Protein AF-A0A8S2YMV8-F1 (afdb_monomer_lite)

Structure (mmCIF, N/CA/C/O backbone):
data_AF-A0A8S2YMV8-F1
#
_entry.id   AF-A0A8S2YMV8-F1
#
loop_
_atom_site.group_PDB
_atom_site.id
_atom_site.type_symbol
_atom_site.label_atom_id
_atom_site.label_alt_id
_atom_site.label_comp_id
_atom_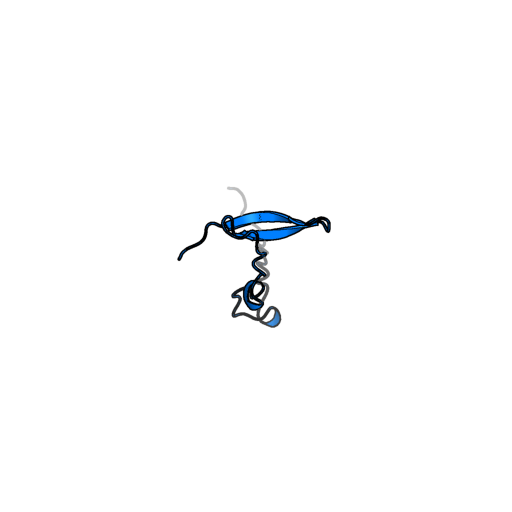site.label_asym_id
_atom_site.label_entity_id
_atom_site.label_seq_id
_atom_site.pdbx_PDB_ins_code
_atom_site.Cartn_x
_atom_site.Cartn_y
_atom_site.Cartn_z
_atom_site.occupancy
_atom_site.B_iso_or_equiv
_atom_site.auth_seq_id
_atom_site.auth_comp_id
_atom_site.auth_asym_id
_atom_site.auth_atom_id
_atom_site.pdbx_PDB_model_num
ATOM 1 N N . LYS A 1 1 ? -15.467 -3.846 -14.368 1.00 78.25 1 LYS A N 1
ATOM 2 C CA . LYS A 1 1 ? -15.784 -2.433 -14.032 1.00 78.25 1 LYS A CA 1
ATOM 3 C C . LYS A 1 1 ? -14.679 -1.879 -13.142 1.00 78.25 1 LYS A C 1
ATOM 5 O O . LYS A 1 1 ? -14.469 -2.486 -12.086 1.00 78.25 1 LYS A O 1
ATOM 10 N N . PRO A 1 2 ? -14.015 -0.780 -13.538 1.00 79.12 2 PRO A N 1
ATOM 11 C CA . PRO A 1 2 ? -13.038 -0.099 -12.691 1.00 79.12 2 PRO A CA 1
ATOM 12 C C . PRO A 1 2 ? -13.672 0.291 -11.351 1.00 79.12 2 PRO A C 1
ATOM 14 O O . PRO A 1 2 ? -14.901 0.328 -11.211 1.00 79.12 2 PRO A O 1
ATOM 17 N N . CYS A 1 3 ? -12.836 0.489 -10.342 1.00 82.25 3 CYS A N 1
ATOM 18 C CA . CYS A 1 3 ? -13.273 0.770 -8.985 1.00 82.25 3 CYS A CA 1
ATOM 19 C C . CYS A 1 3 ? -12.409 1.861 -8.378 1.00 82.25 3 CYS A C 1
ATOM 21 O O . CYS A 1 3 ? -11.187 1.771 -8.447 1.00 82.25 3 CYS A O 1
ATOM 23 N N . THR A 1 4 ? -13.054 2.850 -7.772 1.00 87.94 4 THR A N 1
ATOM 24 C CA . THR A 1 4 ? -12.379 3.894 -7.005 1.00 87.94 4 THR A CA 1
ATOM 25 C C . THR A 1 4 ? -11.959 3.333 -5.647 1.00 87.94 4 THR A C 1
ATOM 27 O O . THR A 1 4 ? -12.703 2.563 -5.027 1.00 87.94 4 THR A O 1
ATOM 30 N N . ILE A 1 5 ? -10.749 3.683 -5.213 1.00 89.88 5 ILE A N 1
ATOM 31 C CA . ILE A 1 5 ? -10.119 3.184 -3.988 1.00 89.88 5 ILE A CA 1
ATOM 32 C C . ILE A 1 5 ? -9.865 4.367 -3.056 1.00 89.88 5 ILE A C 1
ATOM 34 O O . ILE A 1 5 ? -9.325 5.382 -3.488 1.00 89.88 5 ILE A O 1
ATOM 38 N N . GLU A 1 6 ? -10.216 4.204 -1.784 1.00 88.81 6 GLU A N 1
ATOM 39 C CA . GLU A 1 6 ? -9.890 5.136 -0.704 1.00 88.81 6 GLU A CA 1
ATOM 40 C C . GLU A 1 6 ? -8.972 4.458 0.320 1.00 88.81 6 GLU A C 1
ATOM 42 O O . GLU A 1 6 ? -9.051 3.245 0.539 1.00 88.81 6 GLU A O 1
ATOM 47 N N . TRP A 1 7 ? -8.108 5.244 0.961 1.00 87.75 7 TRP A N 1
ATOM 48 C CA . TRP A 1 7 ? -7.250 4.784 2.052 1.00 87.75 7 TRP A CA 1
ATOM 49 C C . TRP A 1 7 ? -7.943 5.024 3.390 1.00 87.75 7 TRP A C 1
ATOM 51 O O . TRP A 1 7 ? -8.393 6.137 3.661 1.00 87.75 7 TRP A O 1
ATOM 61 N N . ARG A 1 8 ? -8.036 3.988 4.226 1.00 88.19 8 ARG A N 1
ATOM 62 C CA . ARG A 1 8 ? -8.573 4.082 5.590 1.00 88.19 8 ARG A CA 1
ATOM 63 C C . ARG A 1 8 ? -7.670 3.336 6.565 1.00 88.19 8 ARG A C 1
ATOM 65 O O . ARG A 1 8 ? -6.935 2.437 6.164 1.00 88.19 8 ARG A O 1
ATOM 7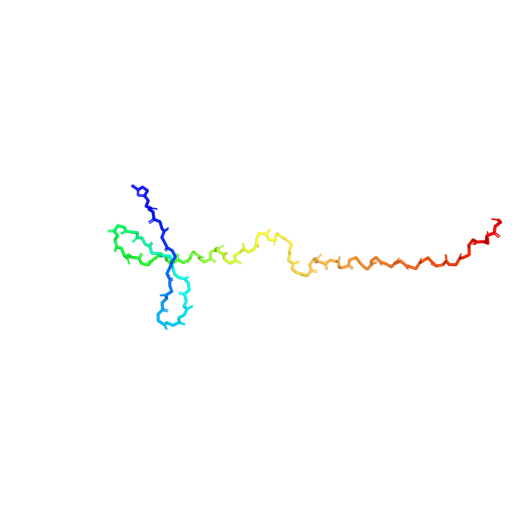2 N N . TYR A 1 9 ? -7.746 3.718 7.834 1.00 89.81 9 TYR A N 1
ATOM 73 C CA . TYR A 1 9 ? -7.053 3.035 8.921 1.00 89.81 9 TYR A CA 1
ATOM 74 C C . TYR A 1 9 ? -7.990 2.024 9.582 1.00 89.81 9 TYR A C 1
ATOM 76 O O . TYR A 1 9 ? -9.167 2.321 9.802 1.00 89.81 9 TYR A O 1
ATOM 84 N N . THR A 1 10 ? -7.481 0.833 9.881 1.00 87.62 10 THR A N 1
ATOM 85 C CA . THR A 1 10 ? -8.174 -0.133 10.744 1.00 87.62 10 THR A CA 1
ATOM 86 C C . THR A 1 10 ? -7.997 0.243 12.217 1.00 87.62 10 THR A C 1
ATOM 88 O O . THR A 1 10 ? -7.165 1.082 12.560 1.00 87.62 10 THR A O 1
ATOM 91 N N . ALA A 1 11 ? -8.769 -0.385 13.108 1.00 89.50 11 ALA A N 1
ATOM 92 C CA . ALA A 1 11 ? -8.647 -0.171 14.555 1.00 89.50 11 ALA A CA 1
ATOM 93 C C . ALA A 1 11 ? -7.256 -0.547 15.109 1.00 89.50 11 ALA A C 1
ATOM 95 O O . ALA A 1 11 ? -6.835 -0.011 16.127 1.00 89.50 11 ALA A O 1
ATOM 96 N N . GLU A 1 12 ? -6.535 -1.423 14.410 1.00 87.56 12 GLU A N 1
ATOM 97 C CA . GLU A 1 12 ? -5.165 -1.845 14.730 1.00 87.56 12 GLU A CA 1
ATOM 98 C C . GLU A 1 12 ? -4.101 -0.858 14.204 1.00 87.56 12 GLU A C 1
ATOM 100 O O . GLU A 1 12 ? -2.913 -1.031 14.454 1.00 87.56 12 GLU A O 1
ATOM 105 N N . GLY A 1 13 ? -4.519 0.202 13.498 1.00 88.81 13 GLY A N 1
ATOM 106 C CA . GLY A 1 13 ? -3.637 1.238 12.957 1.00 88.81 13 GLY A CA 1
ATOM 107 C C . GLY A 1 13 ? -3.063 0.933 11.571 1.00 88.81 13 GLY A C 1
ATOM 108 O O . GLY A 1 13 ? -2.216 1.680 11.083 1.00 88.81 13 GLY A O 1
ATOM 109 N N . GLU A 1 14 ? -3.521 -0.125 10.899 1.00 86.19 14 GLU A N 1
ATOM 110 C CA . GLU A 1 14 ? -3.011 -0.497 9.578 1.00 86.19 14 GLU A CA 1
ATOM 111 C C . GLU A 1 14 ? -3.677 0.295 8.440 1.00 86.19 14 GLU A C 1
ATOM 113 O O . GLU A 1 14 ? -4.896 0.483 8.404 1.00 86.19 14 GLU A O 1
ATOM 118 N N . LEU A 1 15 ? -2.870 0.723 7.460 1.00 86.88 15 LEU A N 1
ATOM 119 C CA . LEU A 1 15 ? -3.326 1.398 6.240 1.00 86.88 15 LEU A CA 1
ATOM 120 C C . LEU A 1 15 ? -3.863 0.393 5.221 1.00 86.88 15 LEU A C 1
ATOM 122 O O . LEU A 1 15 ? -3.097 -0.273 4.513 1.00 86.88 15 LEU A O 1
ATOM 126 N N . VAL A 1 16 ? -5.187 0.346 5.094 1.00 88.19 16 VAL A N 1
ATOM 127 C CA . VAL A 1 16 ? -5.894 -0.551 4.179 1.00 88.19 16 VAL A CA 1
ATOM 128 C C . VAL A 1 16 ? -6.571 0.206 3.039 1.00 88.19 16 VAL A C 1
ATOM 130 O O . VAL A 1 16 ? -7.051 1.333 3.179 1.00 88.19 16 VAL A O 1
ATOM 133 N N . ARG A 1 17 ? -6.619 -0.444 1.873 1.00 89.81 17 ARG A N 1
ATOM 134 C CA . ARG A 1 17 ? -7.303 0.057 0.676 1.00 89.81 17 ARG A CA 1
ATOM 135 C C . ARG A 1 17 ? -8.733 -0.453 0.668 1.00 89.81 17 ARG A C 1
ATOM 137 O O . ARG A 1 17 ? -8.947 -1.666 0.670 1.00 89.81 17 ARG A O 1
ATOM 144 N N . VAL A 1 18 ? -9.703 0.451 0.606 1.00 88.12 18 VAL A N 1
ATOM 145 C CA . VAL A 1 18 ? -11.126 0.105 0.642 1.00 88.12 18 VAL A CA 1
ATOM 146 C C . VAL A 1 18 ? -11.794 0.511 -0.666 1.00 88.12 18 VAL A C 1
ATOM 148 O O . VAL A 1 18 ? -11.618 1.624 -1.159 1.00 88.12 18 VAL A O 1
ATOM 151 N N . SER A 1 19 ? -12.570 -0.408 -1.248 1.00 87.75 19 SER A N 1
ATOM 152 C CA . SER A 1 19 ? -13.400 -0.100 -2.420 1.00 87.75 19 SER A CA 1
ATOM 153 C C . SER A 1 19 ? -14.601 0.771 -2.036 1.00 87.75 19 SER A C 1
ATOM 155 O O . SER A 1 19 ? -15.357 0.403 -1.136 1.00 87.75 19 SER A O 1
ATOM 157 N N . THR A 1 20 ? -14.847 1.865 -2.760 1.00 84.50 20 THR A N 1
ATOM 158 C CA . THR A 1 20 ? -15.974 2.770 -2.453 1.00 84.50 20 THR A CA 1
ATOM 159 C C . THR A 1 20 ? -17.341 2.124 -2.683 1.00 84.50 20 THR A C 1
ATOM 161 O O . THR A 1 20 ? -18.272 2.366 -1.925 1.00 84.50 20 THR A O 1
ATOM 164 N N . ARG A 1 21 ? -17.474 1.253 -3.697 1.00 84.81 21 ARG A N 1
ATOM 165 C CA . ARG A 1 21 ? -18.773 0.641 -4.044 1.00 84.81 21 ARG A CA 1
ATOM 166 C C . ARG A 1 21 ? -19.224 -0.485 -3.117 1.00 84.81 21 ARG A C 1
ATOM 168 O O . ARG A 1 21 ? -20.410 -0.776 -3.059 1.00 84.81 21 ARG A O 1
ATOM 175 N N . SER A 1 22 ? -18.281 -1.203 -2.509 1.00 82.62 22 SER A N 1
ATOM 176 C CA . SER A 1 22 ? -18.555 -2.491 -1.851 1.00 82.62 22 SER A CA 1
ATOM 177 C C . SER A 1 22 ? -17.966 -2.601 -0.451 1.00 82.62 22 SER A C 1
ATOM 179 O O . SER A 1 22 ? -18.192 -3.612 0.205 1.00 82.62 22 SER A O 1
ATOM 181 N N . GLY A 1 23 ? -17.174 -1.620 -0.004 1.00 81.06 23 GLY A N 1
ATOM 182 C CA . GLY A 1 23 ? -16.574 -1.611 1.333 1.00 81.06 23 GLY A CA 1
ATOM 183 C C . GLY A 1 23 ? -15.573 -2.741 1.598 1.00 81.06 23 GLY A C 1
ATOM 184 O O . GLY A 1 23 ? -15.059 -2.857 2.703 1.00 81.06 23 GLY A O 1
ATOM 185 N N . ARG A 1 24 ? -15.273 -3.585 0.602 1.00 86.88 24 ARG A N 1
ATOM 186 C CA . ARG A 1 24 ? -14.315 -4.687 0.734 1.00 86.88 24 ARG A CA 1
ATOM 187 C C . ARG A 1 24 ? -12.891 -4.147 0.856 1.00 86.88 24 ARG A C 1
ATOM 189 O O . ARG A 1 24 ? -12.520 -3.227 0.117 1.00 86.88 24 ARG A O 1
ATOM 196 N N . ILE A 1 25 ? -12.119 -4.762 1.751 1.00 87.94 25 ILE A N 1
ATOM 197 C CA . ILE A 1 25 ? -10.686 -4.517 1.937 1.00 87.94 25 ILE A CA 1
ATOM 198 C C . ILE A 1 25 ? -9.929 -5.215 0.805 1.00 87.94 25 ILE A C 1
ATOM 200 O O . ILE A 1 25 ? -10.111 -6.409 0.571 1.00 87.94 25 ILE A O 1
ATOM 204 N N . ILE A 1 26 ? -9.106 -4.459 0.082 1.00 86.50 26 ILE A N 1
ATOM 205 C CA . ILE A 1 26 ? -8.273 -4.966 -1.010 1.00 86.50 26 ILE A CA 1
ATOM 206 C C . ILE A 1 26 ? -6.869 -5.224 -0.442 1.00 86.50 26 ILE A C 1
ATOM 208 O O . ILE A 1 26 ? -6.122 -4.254 -0.246 1.00 86.50 26 ILE A O 1
ATOM 212 N N . PRO A 1 27 ? -6.481 -6.491 -0.191 1.00 84.25 27 PRO A N 1
ATOM 213 C CA . PRO A 1 27 ? -5.170 -6.806 0.371 1.00 84.25 27 PRO A CA 1
ATOM 214 C C . PRO A 1 27 ? -4.053 -6.330 -0.561 1.00 84.25 27 PRO A C 1
ATOM 216 O O . PRO A 1 27 ? -4.242 -6.217 -1.778 1.00 84.25 27 PRO A O 1
ATOM 219 N N . LYS A 1 28 ? -2.887 -6.000 0.000 1.00 83.06 28 LYS A N 1
ATOM 220 C CA . LYS A 1 28 ? -1.680 -5.769 -0.805 1.00 83.06 28 LYS A CA 1
ATOM 221 C C . LYS A 1 28 ? -1.262 -7.103 -1.427 1.00 83.06 28 LYS A C 1
A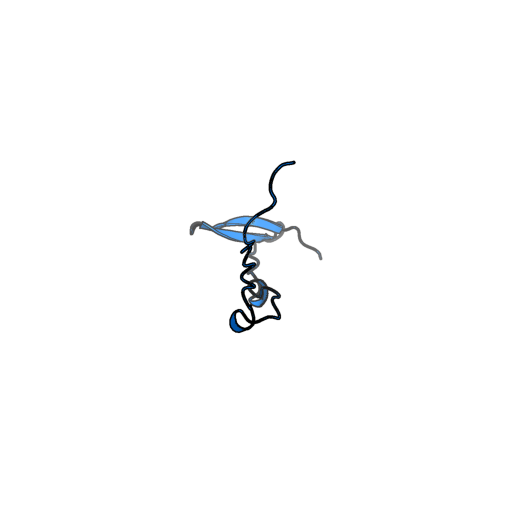TOM 223 O O . LYS A 1 28 ? -1.391 -8.146 -0.791 1.00 83.06 28 LYS A O 1
ATOM 228 N N . SER A 1 29 ? -0.833 -7.084 -2.685 1.00 80.12 29 SER A N 1
ATOM 229 C CA . SER A 1 29 ? -0.273 -8.285 -3.302 1.00 80.12 29 SER A CA 1
ATOM 230 C C . SER A 1 29 ? 1.064 -8.622 -2.632 1.00 80.12 29 SER A C 1
ATOM 232 O O . SER A 1 29 ? 1.772 -7.700 -2.232 1.00 80.12 29 SER A O 1
ATOM 234 N N . PRO A 1 30 ? 1.445 -9.906 -2.538 1.00 76.94 30 PRO A N 1
ATOM 235 C CA . PRO A 1 30 ? 2.731 -10.309 -1.960 1.00 76.94 30 PRO A CA 1
ATOM 236 C C . PRO A 1 30 ? 3.933 -9.717 -2.716 1.00 76.94 30 PRO A C 1
ATOM 238 O O . PRO A 1 30 ? 4.965 -9.437 -2.127 1.00 76.94 30 PRO A O 1
ATOM 241 N N . THR A 1 31 ? 3.766 -9.428 -4.006 1.00 72.56 31 THR A N 1
ATOM 242 C CA . THR A 1 31 ? 4.769 -8.770 -4.855 1.00 72.56 31 THR A CA 1
ATOM 243 C C . THR A 1 31 ? 4.924 -7.267 -4.595 1.00 72.56 31 THR A C 1
ATOM 245 O O . THR A 1 31 ? 5.797 -6.630 -5.167 1.00 72.56 31 THR A O 1
ATOM 248 N N . TRP A 1 32 ? 4.082 -6.654 -3.754 1.00 70.19 32 TRP A N 1
ATOM 249 C CA . TRP A 1 32 ? 4.166 -5.216 -3.460 1.00 70.19 32 TRP A CA 1
ATOM 250 C C . TRP A 1 32 ? 5.429 -4.840 -2.669 1.00 70.19 32 TRP A C 1
ATOM 252 O O . TRP A 1 32 ? 5.882 -3.701 -2.738 1.00 70.19 32 TRP A O 1
ATOM 262 N N . GLU A 1 33 ? 5.992 -5.783 -1.914 1.00 63.41 33 GLU A N 1
ATOM 263 C CA . GLU A 1 33 ? 7.230 -5.595 -1.146 1.00 63.41 33 GLU A CA 1
ATOM 264 C C . GLU A 1 33 ? 8.493 -5.874 -1.969 1.00 63.41 33 GLU A C 1
ATOM 266 O O . GLU A 1 33 ? 9.606 -5.632 -1.498 1.00 63.41 33 GLU A O 1
ATOM 271 N N . GLU A 1 34 ? 8.344 -6.359 -3.203 1.00 64.19 34 GLU A N 1
ATOM 272 C CA . GLU A 1 34 ? 9.468 -6.588 -4.100 1.00 64.19 34 GLU A CA 1
ATOM 273 C C . GLU A 1 34 ? 9.979 -5.237 -4.614 1.00 64.19 34 GLU A C 1
ATOM 275 O O . GLU A 1 34 ? 9.551 -4.715 -5.644 1.00 64.19 34 GLU A O 1
ATOM 280 N N . THR A 1 35 ? 10.928 -4.647 -3.886 1.00 62.16 35 THR A N 1
ATOM 281 C CA . THR A 1 35 ? 11.802 -3.617 -4.447 1.00 62.16 35 THR A CA 1
ATOM 282 C C . THR A 1 35 ? 12.467 -4.220 -5.680 1.00 62.16 35 THR A C 1
ATOM 284 O O . THR A 1 35 ? 13.169 -5.226 -5.574 1.00 62.16 35 THR A O 1
ATOM 287 N N . SER A 1 36 ? 12.252 -3.610 -6.849 1.00 63.56 36 SER A N 1
ATOM 288 C CA . SER A 1 36 ? 12.861 -3.995 -8.132 1.00 63.56 36 SER A CA 1
ATOM 289 C C . SER A 1 36 ? 14.374 -3.706 -8.168 1.00 63.56 36 SER A C 1
ATOM 291 O O . SER A 1 36 ? 14.906 -3.193 -9.151 1.00 63.56 36 SER A O 1
ATOM 293 N N . ASP A 1 37 ? 15.094 -4.025 -7.099 1.00 57.72 37 ASP A N 1
ATOM 294 C CA . ASP A 1 37 ? 16.542 -4.095 -7.092 1.00 57.72 37 ASP A CA 1
ATOM 295 C C . ASP A 1 37 ? 16.927 -5.497 -7.562 1.00 57.72 37 ASP A C 1
ATOM 297 O O . ASP A 1 37 ? 17.109 -6.437 -6.790 1.00 57.72 37 ASP A O 1
ATOM 301 N N . TYR A 1 38 ? 17.092 -5.634 -8.878 1.00 63.41 38 TYR A N 1
ATOM 302 C CA . TYR A 1 38 ? 17.719 -6.810 -9.491 1.00 63.41 38 TYR A CA 1
ATOM 303 C C . TYR A 1 38 ? 19.151 -7.050 -8.964 1.00 63.41 38 TYR A C 1
ATOM 305 O O . TYR A 1 38 ? 19.746 -8.102 -9.204 1.00 63.41 38 TYR A O 1
ATOM 313 N N . ALA A 1 39 ? 19.716 -6.084 -8.233 1.00 66.12 39 ALA A N 1
ATOM 314 C CA . ALA A 1 39 ? 20.958 -6.211 -7.500 1.00 66.12 39 ALA A CA 1
ATOM 315 C C . ALA A 1 39 ? 20.679 -6.657 -6.058 1.00 66.12 39 ALA A C 1
ATOM 317 O O . ALA A 1 39 ? 20.161 -5.913 -5.229 1.00 66.12 39 ALA A O 1
ATOM 318 N N . LYS A 1 40 ? 21.111 -7.872 -5.715 1.00 60.19 40 LYS A N 1
ATOM 319 C CA . LYS A 1 40 ? 21.130 -8.326 -4.319 1.00 60.19 40 LYS A CA 1
ATOM 320 C C . LYS A 1 40 ? 21.961 -7.344 -3.485 1.00 60.19 40 LYS A C 1
ATOM 322 O O . LYS A 1 40 ? 22.992 -6.857 -3.952 1.00 60.19 40 LYS A O 1
ATOM 327 N N . LYS A 1 41 ? 21.587 -7.110 -2.223 1.00 62.66 41 LYS A N 1
ATOM 328 C CA . LYS A 1 41 ? 22.342 -6.246 -1.286 1.00 62.66 41 LYS A CA 1
ATOM 329 C C . LYS A 1 41 ? 23.829 -6.631 -1.184 1.00 62.66 41 LYS A C 1
ATOM 331 O O . LYS A 1 41 ? 24.677 -5.772 -0.973 1.00 62.66 41 LYS A O 1
ATOM 336 N N . SER A 1 42 ? 24.150 -7.908 -1.402 1.00 64.00 42 SER A N 1
ATOM 337 C CA . SER A 1 42 ? 25.519 -8.437 -1.468 1.00 64.00 42 SER A CA 1
ATOM 338 C C . SER A 1 42 ? 26.354 -7.903 -2.640 1.00 64.00 42 SER A C 1
ATOM 340 O O . SER A 1 42 ? 27.575 -7.847 -2.541 1.00 64.00 42 SER A O 1
ATOM 342 N N . THR A 1 43 ? 25.718 -7.496 -3.740 1.00 59.56 43 THR A N 1
ATOM 343 C CA . THR A 1 43 ? 26.374 -6.931 -4.934 1.00 59.56 43 THR A CA 1
ATOM 344 C C . THR A 1 43 ? 26.662 -5.433 -4.816 1.00 59.56 43 THR A C 1
ATOM 346 O O . THR A 1 43 ? 27.371 -4.883 -5.659 1.00 59.56 43 THR A O 1
ATOM 349 N N . TYR A 1 44 ? 26.153 -4.760 -3.778 1.00 59.50 44 TYR A N 1
ATOM 350 C CA . TYR A 1 44 ? 26.377 -3.332 -3.565 1.00 59.50 44 TYR A CA 1
ATOM 351 C C . TYR A 1 44 ? 27.824 -3.071 -3.116 1.00 59.50 44 TYR A C 1
ATOM 353 O O . TYR A 1 44 ? 28.150 -3.066 -1.928 1.00 59.50 44 TYR A O 1
ATOM 361 N N . LYS A 1 45 ? 28.724 -2.845 -4.078 1.00 66.38 45 LYS A N 1
ATOM 362 C CA . LYS A 1 45 ? 30.075 -2.344 -3.800 1.00 66.38 45 LYS A CA 1
ATOM 363 C C . LYS A 1 45 ? 29.974 -0.869 -3.417 1.00 66.38 45 LYS A C 1
ATOM 365 O O . LYS A 1 45 ? 29.843 -0.003 -4.278 1.00 66.38 45 LYS A O 1
ATOM 370 N N . ARG A 1 46 ? 30.047 -0.576 -2.117 1.00 58.81 46 ARG A N 1
ATOM 371 C CA . ARG A 1 46 ? 30.170 0.793 -1.600 1.00 58.81 46 ARG A CA 1
ATOM 372 C C . ARG A 1 46 ? 31.449 1.413 -2.169 1.00 58.81 46 ARG A C 1
ATOM 374 O O . ARG A 1 46 ? 32.545 1.091 -1.720 1.00 58.81 46 ARG A O 1
ATOM 381 N N . LYS A 1 47 ? 31.323 2.288 -3.166 1.00 56.19 47 LYS A N 1
ATOM 382 C CA . LYS A 1 47 ? 32.448 3.084 -3.661 1.00 56.19 47 LYS A CA 1
ATOM 383 C C . LYS A 1 47 ? 32.795 4.093 -2.567 1.00 56.19 47 LYS A C 1
ATOM 385 O O . LYS A 1 47 ? 32.092 5.083 -2.384 1.00 56.19 47 LYS A O 1
ATOM 390 N N . LEU A 1 48 ? 33.826 3.800 -1.776 1.00 60.69 48 LEU A N 1
ATOM 391 C CA . LEU A 1 48 ? 34.463 4.805 -0.934 1.00 60.69 48 LEU A CA 1
ATOM 392 C C . LEU A 1 48 ? 35.080 5.822 -1.895 1.00 60.69 48 LEU A C 1
ATOM 394 O O . L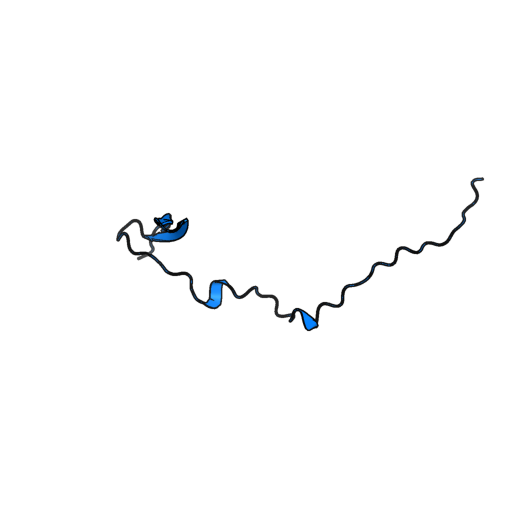EU A 1 48 ? 36.145 5.578 -2.455 1.00 60.69 48 LEU A O 1
ATOM 398 N N . ASN A 1 49 ? 34.380 6.930 -2.146 1.00 56.22 49 ASN A N 1
ATOM 399 C CA . ASN A 1 49 ? 34.995 8.105 -2.748 1.00 56.22 49 ASN A CA 1
ATOM 400 C C . ASN A 1 49 ? 35.974 8.656 -1.711 1.00 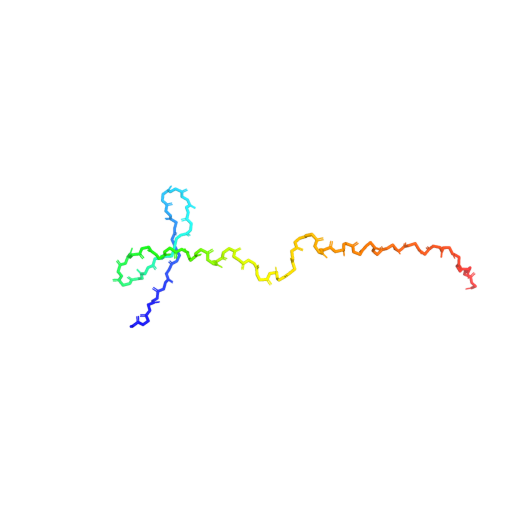56.22 49 ASN A C 1
ATOM 402 O O . ASN A 1 49 ? 35.629 9.487 -0.876 1.00 56.22 49 ASN A O 1
ATOM 406 N N . PHE A 1 50 ? 37.181 8.104 -1.723 1.00 46.12 50 PHE A N 1
ATOM 407 C CA . PHE A 1 50 ? 38.310 8.625 -0.987 1.00 46.12 50 PHE A CA 1
ATOM 408 C C . PHE A 1 50 ? 38.710 9.939 -1.666 1.00 46.12 50 PHE A C 1
ATOM 410 O O . PHE A 1 50 ? 39.407 9.938 -2.674 1.00 46.12 50 PHE A O 1
ATOM 417 N N . PHE A 1 51 ? 38.231 11.067 -1.144 1.00 48.34 51 PHE A N 1
ATOM 418 C CA . PHE A 1 51 ? 38.803 12.378 -1.447 1.00 48.34 51 PHE A CA 1
ATOM 419 C C . PHE A 1 51 ? 40.026 12.564 -0.536 1.00 48.34 51 PHE A C 1
ATOM 421 O O . PHE A 1 51 ? 40.015 13.379 0.378 1.00 48.34 51 PHE A O 1
ATOM 428 N N . ILE A 1 52 ? 41.061 11.730 -0.709 1.00 52.06 52 ILE A N 1
ATOM 429 C CA . ILE A 1 52 ? 42.406 12.157 -0.312 1.00 52.06 52 ILE A CA 1
ATOM 430 C C . ILE A 1 52 ? 42.919 12.970 -1.496 1.00 52.06 52 ILE A C 1
ATOM 432 O O . ILE A 1 52 ? 43.358 12.423 -2.504 1.00 52.06 52 ILE A O 1
ATOM 436 N N . SER A 1 53 ? 42.829 14.283 -1.370 1.00 46.12 53 SER A N 1
ATOM 437 C CA . SER A 1 53 ? 43.702 15.218 -2.073 1.00 46.12 53 SER A CA 1
ATOM 438 C C . SER A 1 53 ? 44.544 15.836 -0.957 1.00 46.12 53 SER A C 1
ATOM 440 O O . SER A 1 53 ? 44.047 16.679 -0.221 1.00 46.12 53 SER A O 1
ATOM 442 N N . ILE A 1 54 ? 45.641 15.192 -0.539 1.00 44.59 54 ILE A N 1
ATOM 443 C CA . ILE A 1 54 ? 47.010 15.557 -0.952 1.00 44.59 54 ILE A CA 1
ATOM 444 C C . ILE A 1 54 ? 47.066 17.018 -1.414 1.00 44.59 54 ILE A C 1
ATOM 446 O O . ILE A 1 54 ? 46.774 17.341 -2.561 1.00 44.59 54 ILE A O 1
ATOM 450 N N . ASP A 1 55 ? 47.303 17.875 -0.425 1.00 47.94 55 ASP A N 1
ATOM 451 C CA . ASP A 1 55 ? 48.450 18.776 -0.340 1.00 47.94 55 ASP A CA 1
ATOM 452 C C . ASP A 1 55 ? 48.867 19.597 -1.577 1.00 47.94 55 ASP A C 1
ATOM 454 O O . ASP A 1 55 ? 49.294 19.076 -2.603 1.00 47.94 55 ASP A O 1
ATOM 458 N N . ILE A 1 56 ? 48.919 20.912 -1.312 1.00 52.53 56 ILE A N 1
ATOM 459 C CA . ILE A 1 56 ? 49.852 21.926 -1.832 1.00 52.53 56 ILE A CA 1
ATOM 460 C C . ILE A 1 56 ? 49.558 22.474 -3.236 1.00 52.53 56 ILE A C 1
ATOM 462 O O . ILE A 1 56 ? 50.031 21.964 -4.245 1.00 52.53 56 ILE A O 1
ATOM 466 N N . TYR A 1 57 ? 48.945 23.662 -3.263 1.00 48.53 57 TYR A N 1
ATOM 467 C CA . TYR A 1 57 ? 49.362 24.709 -4.197 1.00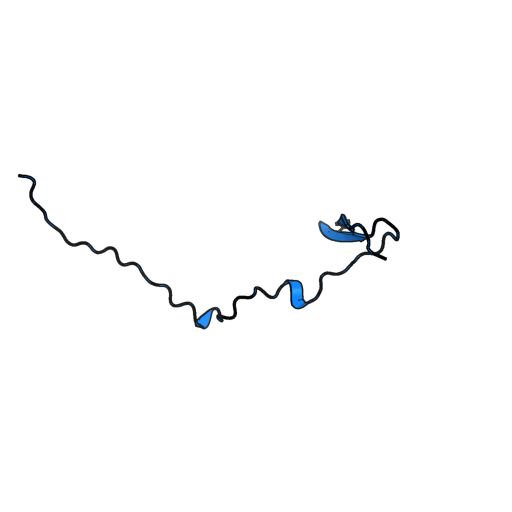 48.53 57 TYR A CA 1
ATOM 468 C C . TYR A 1 57 ? 49.618 26.013 -3.421 1.00 48.53 57 TYR A C 1
ATOM 470 O O . TYR A 1 57 ? 48.734 26.459 -2.687 1.00 48.53 57 TYR A O 1
ATOM 478 N N . PRO A 1 58 ? 50.826 26.601 -3.525 1.00 51.94 58 PRO A N 1
ATOM 479 C CA . PRO A 1 58 ? 51.162 27.865 -2.885 1.00 51.94 58 PRO A CA 1
ATOM 480 C C . PRO A 1 58 ? 50.437 29.011 -3.594 1.00 51.94 58 PRO A C 1
ATOM 482 O O . PRO A 1 58 ? 50.442 29.092 -4.822 1.00 51.94 58 PRO A O 1
ATOM 485 N N . CYS A 1 59 ? 49.822 29.901 -2.818 1.00 41.81 59 CYS A N 1
ATOM 486 C CA . CYS A 1 59 ? 49.312 31.166 -3.325 1.00 41.81 59 CYS A CA 1
ATOM 487 C C . CYS A 1 59 ? 50.493 32.003 -3.844 1.00 41.81 59 CYS A C 1
ATOM 489 O O . CYS A 1 59 ? 51.322 32.453 -3.049 1.00 41.81 59 CYS A O 1
ATOM 491 N N . CYS A 1 60 ? 50.573 32.167 -5.166 1.00 37.06 60 CYS A N 1
ATOM 492 C CA . CYS A 1 60 ? 51.159 33.353 -5.786 1.00 37.06 60 CYS A CA 1
ATOM 493 C C . CYS A 1 60 ? 50.135 34.490 -5.766 1.00 37.06 60 CYS A C 1
ATOM 495 O O . CYS A 1 60 ? 48.926 34.185 -5.894 1.00 37.06 60 CYS A O 1
#

Radius of gyration: 25.31 Å; chains: 1; bounding box: 70×44×29 Å

Secondary structure (DSSP, 8-state):
----EEEEE-TTS-EEEEETTT--EEPPPGGGG-----S-GGG-----------------

Sequence (60 aa):
KPCTIEWRYTAEGELVRVSTRSGRIIPKSPTWEETSDYAKKSTYKRKLNFFISIDIYPCC

Foldseek 3Di:
DDFDWDWDADPVGDTFIATPPPRDTDDDDPCPPPDPPPDDPVNDDPPPPPPPDDDDDDDD

pLDDT: mean 71.26, std 15.88, range [37.06, 89.88]

Organism: NCBI:txid392030